Protein AF-A0A6J0EA33-F1 (afdb_monomer)

Mean predicted aligned error: 10.46 Å

Structure (mmCIF, N/CA/C/O backbone):
data_AF-A0A6J0EA33-F1
#
_entry.id   AF-A0A6J0EA33-F1
#
loop_
_atom_site.group_PDB
_atom_site.id
_atom_site.type_symbol
_atom_site.label_atom_id
_atom_site.label_alt_id
_atom_site.label_comp_id
_atom_site.label_asym_id
_atom_site.label_entity_id
_atom_site.label_seq_id
_atom_site.pdbx_PDB_ins_code
_atom_site.Cartn_x
_atom_site.Cartn_y
_atom_site.Cartn_z
_atom_site.occupancy
_atom_site.B_iso_or_equiv
_atom_site.auth_seq_id
_atom_site.auth_comp_id
_atom_site.auth_asym_id
_atom_site.auth_atom_id
_atom_site.pdbx_PDB_model_num
ATOM 1 N N . MET A 1 1 ? 14.854 16.565 -45.795 1.00 48.47 1 MET A N 1
ATOM 2 C CA . MET A 1 1 ? 14.004 16.667 -44.591 1.00 48.47 1 MET A CA 1
ATOM 3 C C . MET A 1 1 ? 13.886 15.258 -44.038 1.00 48.47 1 MET A C 1
ATOM 5 O O . MET A 1 1 ? 13.339 14.420 -44.733 1.00 48.47 1 MET A O 1
ATOM 9 N N . SER A 1 2 ? 14.519 14.947 -42.905 1.00 68.25 2 SER A N 1
ATOM 10 C CA . SER A 1 2 ? 14.336 13.634 -42.267 1.00 68.25 2 SER A CA 1
ATOM 11 C C . SER A 1 2 ? 12.972 13.655 -41.576 1.00 68.25 2 SER A C 1
ATOM 13 O O . SER A 1 2 ? 12.705 14.601 -40.840 1.00 68.25 2 SER A O 1
ATOM 15 N N . ASP A 1 3 ? 12.115 12.673 -41.858 1.00 82.62 3 ASP A N 1
ATOM 16 C CA . ASP A 1 3 ? 10.647 12.642 -41.691 1.00 82.62 3 ASP A CA 1
ATOM 17 C C . ASP A 1 3 ? 10.051 12.909 -40.283 1.00 82.62 3 ASP A C 1
ATOM 19 O O . ASP A 1 3 ? 8.873 12.646 -40.056 1.00 82.62 3 ASP A O 1
ATOM 23 N N . GLY A 1 4 ? 10.811 13.400 -39.298 1.00 91.19 4 GLY A N 1
ATOM 24 C CA . GLY A 1 4 ? 10.297 13.813 -37.980 1.00 91.19 4 GLY A CA 1
ATOM 25 C C . GLY A 1 4 ? 9.718 12.682 -37.120 1.00 91.19 4 GLY A C 1
ATOM 26 O O . GLY A 1 4 ? 9.199 12.925 -36.032 1.00 91.19 4 GLY A O 1
ATOM 27 N N . ARG A 1 5 ? 9.796 11.433 -37.589 1.00 90.06 5 ARG A N 1
ATOM 28 C CA . ARG A 1 5 ? 9.238 10.274 -36.896 1.00 90.06 5 ARG A CA 1
ATOM 29 C C . ARG A 1 5 ? 10.086 9.944 -35.665 1.00 90.06 5 ARG A C 1
ATOM 31 O O . ARG A 1 5 ? 11.311 9.858 -35.777 1.00 90.06 5 ARG A O 1
ATOM 38 N N . PRO A 1 6 ? 9.463 9.733 -34.494 1.00 91.38 6 PRO A N 1
ATOM 39 C CA . PRO A 1 6 ? 10.199 9.367 -33.296 1.00 91.38 6 PRO A CA 1
ATOM 40 C C . PRO A 1 6 ? 10.848 7.993 -33.473 1.00 91.38 6 PRO A C 1
ATOM 42 O O . PRO A 1 6 ? 10.235 7.054 -33.984 1.00 91.38 6 PRO A O 1
ATOM 45 N N . ALA A 1 7 ? 12.094 7.874 -33.019 1.00 91.25 7 ALA A N 1
ATOM 46 C CA . ALA A 1 7 ? 12.803 6.606 -33.018 1.00 91.25 7 ALA A CA 1
ATOM 47 C C . ALA A 1 7 ? 12.103 5.592 -32.091 1.00 91.25 7 ALA A C 1
ATOM 49 O O . ALA A 1 7 ? 11.574 5.973 -31.038 1.00 91.25 7 ALA A O 1
ATOM 50 N N . PRO A 1 8 ? 12.116 4.295 -32.438 1.00 93.31 8 PRO A N 1
ATOM 51 C CA . PRO A 1 8 ? 11.545 3.270 -31.582 1.00 93.31 8 PRO A CA 1
ATOM 52 C C . PRO A 1 8 ? 12.262 3.221 -30.222 1.00 93.31 8 PRO A C 1
ATOM 54 O O . PRO A 1 8 ? 13.476 3.442 -30.137 1.00 93.31 8 PRO A O 1
ATOM 57 N N . PRO A 1 9 ? 11.535 2.908 -29.135 1.00 94.06 9 PRO A N 1
ATOM 58 C CA . PRO A 1 9 ? 12.111 2.870 -27.801 1.00 94.06 9 PRO A CA 1
ATOM 59 C C . PRO A 1 9 ? 13.145 1.749 -27.670 1.00 94.06 9 PRO A C 1
ATOM 61 O O . PRO A 1 9 ? 12.950 0.615 -28.110 1.00 94.06 9 PRO A O 1
ATOM 64 N N . MET A 1 10 ? 14.247 2.048 -26.985 1.00 97.00 10 MET A N 1
ATOM 65 C CA . MET A 1 10 ? 15.301 1.067 -26.739 1.00 97.00 10 MET A CA 1
ATOM 66 C C . MET A 1 10 ? 14.845 0.002 -25.733 1.00 97.00 10 MET A C 1
ATOM 68 O O . MET A 1 10 ? 14.229 0.319 -24.711 1.00 97.00 10 MET A O 1
ATOM 72 N N . LYS A 1 11 ? 15.271 -1.254 -25.927 1.00 97.31 11 LYS A N 1
ATOM 73 C CA . LYS A 1 11 ? 14.977 -2.378 -25.010 1.00 97.31 11 LYS A CA 1
ATOM 74 C C . LYS A 1 11 ? 15.294 -2.051 -23.540 1.00 97.31 11 LYS A C 1
ATOM 76 O O . LYS A 1 11 ? 14.513 -2.357 -22.642 1.00 97.31 11 LYS A O 1
ATOM 81 N N . GLY A 1 12 ? 16.414 -1.367 -23.284 1.00 98.25 12 GLY A N 1
ATOM 82 C CA . GLY A 1 12 ? 16.807 -0.946 -21.934 1.00 98.25 12 GLY A CA 1
ATOM 83 C C . GLY A 1 12 ? 15.874 0.100 -21.312 1.00 98.25 12 GLY A C 1
ATOM 84 O O . GLY A 1 12 ? 15.649 0.079 -20.102 1.00 98.25 12 GLY A O 1
ATOM 85 N N . GLN A 1 13 ? 15.295 0.989 -22.124 1.00 97.88 13 GLN A N 1
ATOM 86 C CA . GLN A 1 13 ? 14.311 1.967 -21.660 1.00 97.88 13 GLN A CA 1
ATOM 87 C C . GLN A 1 13 ? 13.010 1.270 -21.251 1.00 97.88 13 GLN A C 1
ATOM 89 O O . GLN A 1 13 ? 12.492 1.553 -20.171 1.00 97.88 13 GLN A O 1
ATOM 94 N N . LEU A 1 14 ? 12.531 0.325 -22.068 1.00 98.00 14 LEU A N 1
ATOM 95 C CA . LEU A 1 14 ? 11.346 -0.482 -21.763 1.00 98.00 14 LEU A CA 1
ATOM 96 C C . LEU A 1 14 ? 11.528 -1.268 -20.458 1.00 98.00 14 LEU A C 1
ATOM 98 O O . LEU A 1 14 ? 10.682 -1.186 -19.568 1.00 98.00 14 LEU A O 1
ATOM 102 N N . ARG A 1 15 ? 12.683 -1.930 -20.282 1.00 98.25 15 ARG A N 1
ATOM 103 C CA . ARG A 1 15 ? 13.011 -2.655 -19.042 1.00 98.25 15 ARG A CA 1
ATOM 104 C C . ARG A 1 15 ? 12.971 -1.747 -17.813 1.00 98.25 15 ARG A C 1
ATOM 106 O O . ARG A 1 15 ? 12.355 -2.103 -16.812 1.00 98.25 15 ARG A O 1
ATOM 113 N N . ARG A 1 16 ? 13.599 -0.565 -17.879 1.00 98.38 16 ARG A N 1
ATOM 114 C CA . ARG A 1 16 ? 13.609 0.386 -16.753 1.00 98.38 16 ARG A CA 1
ATOM 115 C C . ARG A 1 16 ? 12.215 0.914 -16.429 1.00 98.38 16 ARG A C 1
ATOM 117 O O . ARG A 1 16 ? 11.907 1.066 -15.252 1.00 98.38 16 ARG A O 1
ATOM 124 N N . LYS A 1 17 ? 11.379 1.186 -17.439 1.00 98.31 17 LYS A N 1
ATOM 125 C CA . LYS A 1 17 ? 9.986 1.606 -17.218 1.00 98.31 17 LYS A CA 1
ATOM 126 C C . LYS A 1 17 ? 9.207 0.529 -16.460 1.00 98.31 17 LYS A C 1
ATOM 128 O O . LYS A 1 17 ? 8.664 0.835 -15.405 1.00 98.31 17 LYS A O 1
ATOM 133 N N . ALA A 1 18 ? 9.267 -0.724 -16.912 1.00 98.31 18 ALA A N 1
ATOM 134 C CA . ALA A 1 18 ? 8.588 -1.838 -16.245 1.00 98.31 18 ALA A CA 1
ATOM 135 C C . ALA A 1 18 ? 9.093 -2.069 -14.806 1.00 98.31 18 ALA A C 1
ATOM 137 O O . ALA A 1 18 ? 8.303 -2.274 -13.887 1.00 98.31 18 ALA A O 1
ATOM 138 N N . GLN A 1 19 ? 10.410 -1.992 -14.580 1.00 98.50 19 GLN A N 1
ATOM 139 C CA . GLN A 1 19 ? 10.991 -2.133 -13.238 1.00 98.50 19 GLN A CA 1
ATOM 140 C C . GLN A 1 19 ? 10.546 -1.014 -12.289 1.00 98.50 19 GLN A C 1
ATOM 142 O O . GLN A 1 19 ?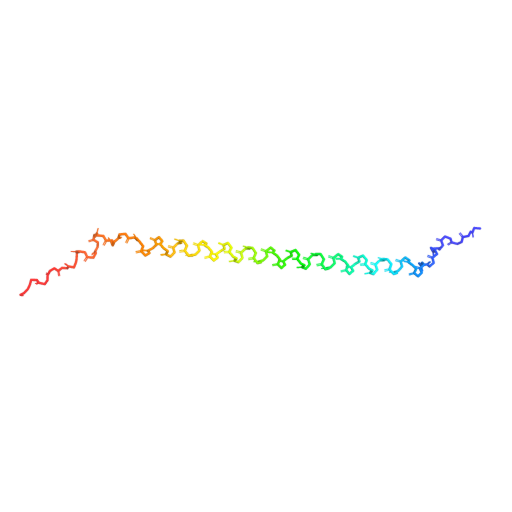 10.185 -1.290 -11.145 1.00 98.50 19 GLN A O 1
ATOM 147 N N . ARG A 1 20 ? 10.542 0.239 -12.762 1.00 98.62 20 ARG A N 1
ATOM 148 C CA . ARG A 1 20 ? 10.079 1.394 -11.977 1.00 98.62 20 ARG A CA 1
ATOM 149 C C . ARG A 1 20 ? 8.598 1.292 -11.650 1.00 98.62 20 ARG A C 1
ATOM 151 O O . ARG A 1 20 ? 8.216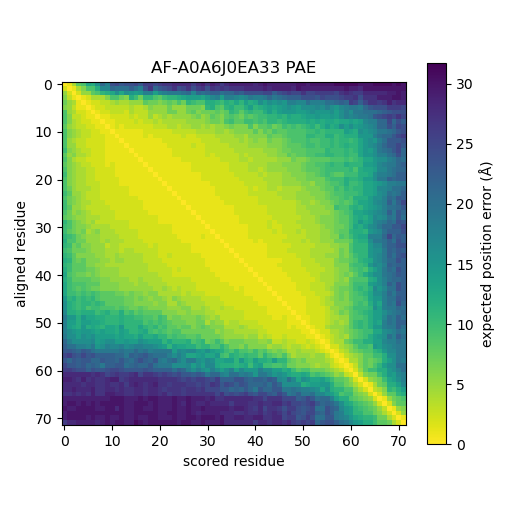 1.558 -10.519 1.00 98.62 20 ARG A O 1
ATOM 158 N N . GLU A 1 21 ? 7.788 0.863 -12.611 1.00 98.56 21 GLU A N 1
ATOM 159 C CA . GLU A 1 21 ? 6.361 0.647 -12.400 1.00 98.56 21 GLU A CA 1
ATOM 160 C C . GLU A 1 21 ? 6.109 -0.435 -11.343 1.00 98.56 21 GLU A C 1
ATOM 162 O O . GLU A 1 21 ? 5.356 -0.211 -10.397 1.00 98.56 21 GLU A O 1
ATOM 167 N N . LYS A 1 22 ? 6.795 -1.582 -11.441 1.00 98.62 22 LYS A N 1
ATOM 168 C CA . LYS A 1 22 ? 6.695 -2.657 -10.443 1.00 98.62 22 LYS A CA 1
ATOM 169 C C . LYS A 1 22 ? 7.097 -2.177 -9.047 1.00 98.62 22 LYS A C 1
ATOM 171 O O . LYS A 1 22 ? 6.431 -2.521 -8.072 1.00 98.62 22 LYS A O 1
ATOM 176 N N . LEU A 1 23 ? 8.167 -1.388 -8.950 1.00 98.56 23 LEU A N 1
ATOM 177 C CA . LEU A 1 23 ? 8.609 -0.814 -7.682 1.00 98.56 23 LEU A CA 1
ATOM 178 C C . LEU A 1 23 ? 7.561 0.146 -7.110 1.00 98.56 23 LEU A C 1
ATOM 180 O O . LEU A 1 23 ? 7.181 -0.012 -5.956 1.00 98.56 23 LEU A O 1
ATOM 184 N N . ALA A 1 24 ? 7.060 1.087 -7.913 1.00 98.62 24 ALA A N 1
ATOM 185 C CA . ALA A 1 24 ? 6.052 2.052 -7.478 1.00 98.62 24 ALA A CA 1
ATOM 186 C C . ALA A 1 24 ? 4.782 1.353 -6.971 1.00 98.62 24 ALA A C 1
ATOM 188 O O . ALA A 1 24 ? 4.305 1.662 -5.882 1.00 98.62 24 ALA A O 1
ATOM 189 N N . ARG A 1 25 ? 4.293 0.345 -7.707 1.00 98.56 25 ARG A N 1
ATOM 190 C CA . ARG A 1 25 ? 3.142 -0.474 -7.289 1.00 98.56 25 ARG A CA 1
ATOM 191 C C . ARG A 1 25 ? 3.388 -1.154 -5.942 1.00 98.56 25 ARG A C 1
ATOM 193 O O . ARG A 1 25 ? 2.509 -1.144 -5.088 1.00 98.56 25 ARG A O 1
ATOM 200 N N . ARG A 1 26 ? 4.585 -1.712 -5.739 1.00 98.56 26 ARG A N 1
ATOM 201 C CA . ARG A 1 26 ? 4.941 -2.387 -4.485 1.00 98.56 26 ARG A CA 1
ATOM 202 C C . ARG A 1 26 ? 5.036 -1.417 -3.310 1.00 98.56 26 ARG A C 1
ATOM 204 O O . ARG A 1 26 ? 4.554 -1.748 -2.237 1.00 98.56 26 ARG A O 1
ATOM 211 N N . VAL A 1 27 ? 5.647 -0.251 -3.509 1.00 98.69 27 VAL A N 1
ATOM 212 C CA . VAL A 1 27 ? 5.756 0.775 -2.461 1.00 98.69 27 VAL A CA 1
ATOM 213 C C . VAL A 1 27 ? 4.366 1.205 -2.006 1.00 98.69 27 VAL A C 1
ATOM 215 O O . VAL A 1 27 ? 4.085 1.154 -0.817 1.00 98.69 27 VAL A O 1
ATOM 218 N N . VAL A 1 28 ? 3.480 1.537 -2.949 1.00 98.56 28 VAL A N 1
ATOM 219 C CA . VAL A 1 28 ? 2.109 1.958 -2.631 1.00 98.56 28 VAL A CA 1
ATOM 220 C C . VAL A 1 28 ? 1.351 0.873 -1.865 1.00 98.56 28 VAL A C 1
ATOM 222 O O . VAL A 1 28 ? 0.744 1.180 -0.844 1.00 98.56 28 VAL A O 1
ATOM 225 N N . LEU A 1 29 ? 1.423 -0.383 -2.318 1.00 98.62 29 LEU A N 1
ATOM 226 C CA . LEU A 1 29 ? 0.766 -1.505 -1.642 1.00 98.62 29 LEU A CA 1
ATOM 227 C C . LEU A 1 29 ? 1.233 -1.643 -0.186 1.00 98.62 29 LEU A C 1
ATOM 229 O O . LEU A 1 29 ? 0.410 -1.674 0.722 1.00 98.62 29 LEU A O 1
ATOM 233 N N . LEU A 1 30 ? 2.549 -1.670 0.042 1.00 98.69 30 LEU A N 1
ATOM 234 C CA . LEU A 1 30 ? 3.107 -1.845 1.385 1.00 98.69 30 LEU A CA 1
ATOM 235 C C . LEU A 1 30 ? 2.766 -0.676 2.315 1.00 98.69 30 LEU A C 1
ATOM 237 O O . LEU A 1 30 ? 2.474 -0.888 3.489 1.00 98.69 30 LEU A O 1
ATOM 241 N N . THR A 1 31 ? 2.782 0.557 1.804 1.00 98.31 31 THR A N 1
ATOM 242 C CA . THR A 1 31 ? 2.379 1.729 2.591 1.00 98.31 31 THR A CA 1
ATOM 243 C C . THR A 1 31 ? 0.910 1.635 3.000 1.00 98.31 31 THR A C 1
ATOM 245 O O . THR A 1 31 ? 0.599 1.840 4.168 1.00 98.31 31 THR A O 1
ATOM 248 N N . GLN A 1 32 ? 0.021 1.247 2.082 1.00 98.62 32 GLN A N 1
ATOM 249 C CA . GLN A 1 32 ? -1.403 1.071 2.387 1.00 98.62 32 GLN A CA 1
ATOM 250 C C . GLN A 1 32 ? -1.642 -0.019 3.437 1.00 98.62 32 GLN A C 1
ATOM 252 O O . GLN A 1 32 ? -2.435 0.183 4.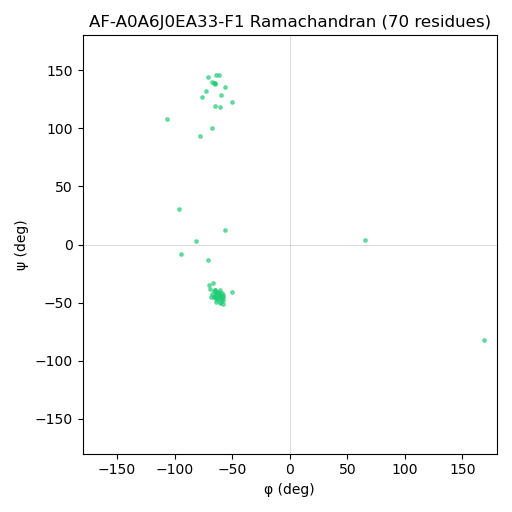355 1.00 98.62 32 GLN A O 1
ATOM 257 N N . GLU A 1 33 ? -0.950 -1.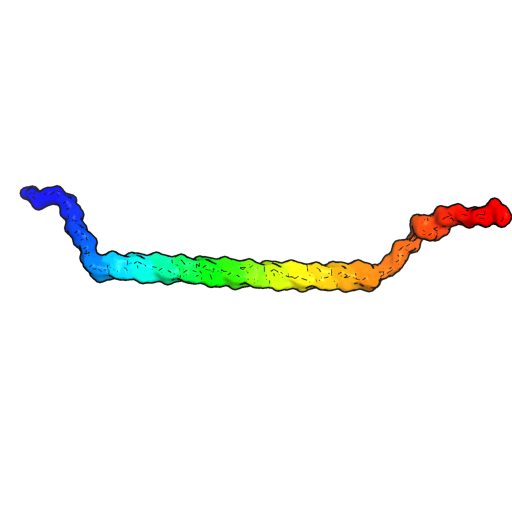155 3.328 1.00 98.50 33 GLU A N 1
ATOM 258 C CA . GLU A 1 33 ? -1.037 -2.241 4.311 1.00 98.50 33 GLU A CA 1
ATOM 259 C C . GLU A 1 33 ? -0.584 -1.780 5.703 1.00 98.50 33 GLU A C 1
ATOM 261 O O . GLU A 1 33 ? -1.252 -2.054 6.703 1.00 98.50 33 GLU A O 1
ATOM 266 N N . MET A 1 34 ? 0.522 -1.035 5.770 1.00 98.62 34 MET A N 1
ATOM 267 C CA . MET A 1 34 ? 1.046 -0.491 7.020 1.00 98.62 34 MET A CA 1
ATOM 268 C C . MET A 1 34 ? 0.082 0.524 7.649 1.00 98.62 34 MET A C 1
ATOM 270 O O . MET A 1 34 ? -0.219 0.425 8.842 1.00 98.62 34 MET A O 1
ATOM 274 N N . ASP A 1 35 ? -0.439 1.461 6.855 1.00 98.56 35 ASP A N 1
ATOM 275 C CA . ASP A 1 35 ? -1.372 2.488 7.324 1.00 98.56 35 ASP A CA 1
ATOM 276 C C . ASP A 1 35 ? -2.682 1.865 7.820 1.00 98.56 35 ASP A C 1
ATOM 278 O O . ASP A 1 35 ? -3.170 2.215 8.898 1.00 98.56 35 ASP A O 1
ATOM 282 N N . ALA A 1 36 ? -3.226 0.892 7.083 1.00 98.38 36 ALA A N 1
ATOM 283 C CA . ALA A 1 36 ? -4.416 0.153 7.495 1.00 98.38 36 ALA A CA 1
ATOM 284 C C . ALA A 1 36 ? -4.180 -0.609 8.810 1.00 98.38 36 ALA A C 1
ATOM 286 O O . ALA A 1 36 ? -5.020 -0.564 9.713 1.00 98.38 36 ALA A O 1
ATOM 287 N N . GLY A 1 37 ? -3.019 -1.258 8.952 1.00 98.25 37 GLY A N 1
ATOM 288 C CA . GLY A 1 37 ? -2.628 -1.948 10.181 1.00 98.25 37 GLY A CA 1
ATOM 289 C C . GLY A 1 37 ? -2.542 -1.006 11.384 1.00 98.25 37 GLY A C 1
ATOM 290 O O . GLY A 1 37 ? -3.089 -1.304 12.451 1.00 98.25 37 GLY A O 1
ATOM 291 N N . LEU A 1 38 ? -1.923 0.164 11.206 1.00 98.56 38 LEU A N 1
ATOM 292 C CA . LEU A 1 38 ? -1.807 1.173 12.258 1.00 98.56 38 LEU A CA 1
ATOM 293 C C . LEU A 1 38 ? -3.176 1.728 12.673 1.00 98.56 38 LEU A C 1
ATOM 295 O O . LEU A 1 38 ? -3.453 1.862 13.868 1.00 98.56 38 LEU A O 1
ATOM 299 N N . GLN A 1 39 ? -4.049 2.021 11.706 1.00 98.25 39 GLN A N 1
ATOM 300 C CA . GLN A 1 39 ? -5.407 2.497 11.981 1.00 98.25 39 GLN A CA 1
ATOM 301 C C . GLN A 1 39 ? -6.232 1.454 12.739 1.00 98.25 39 GLN A C 1
ATOM 303 O O . GLN A 1 39 ? -6.865 1.785 13.745 1.00 98.25 39 GLN A O 1
ATOM 308 N N . ALA A 1 40 ? -6.187 0.191 12.308 1.00 98.19 40 ALA A N 1
ATOM 309 C CA . ALA A 1 40 ? -6.894 -0.900 12.973 1.00 98.19 40 ALA A CA 1
ATOM 310 C C . ALA A 1 40 ? -6.407 -1.097 14.417 1.00 98.19 40 ALA A C 1
ATOM 312 O O . ALA A 1 40 ? -7.218 -1.242 15.337 1.00 98.19 40 ALA A O 1
ATOM 313 N N . TRP A 1 41 ? -5.090 -1.049 14.637 1.00 98.12 41 TRP A N 1
ATOM 314 C CA . TRP A 1 41 ? -4.515 -1.133 15.978 1.00 98.12 41 TRP A CA 1
ATOM 315 C C . TRP A 1 41 ? -4.947 0.043 16.863 1.00 98.12 41 TRP A C 1
ATOM 317 O O . TRP A 1 41 ? -5.402 -0.175 17.989 1.00 98.12 41 TRP A O 1
ATOM 327 N N . LYS A 1 42 ? -4.887 1.276 16.347 1.00 97.94 42 LYS A N 1
ATOM 328 C CA . LYS A 1 42 ? -5.308 2.480 17.078 1.00 97.94 42 LYS A CA 1
ATOM 329 C C . LYS A 1 42 ? -6.784 2.419 17.474 1.00 97.94 42 LYS A C 1
ATOM 331 O O . LYS A 1 42 ? -7.121 2.715 18.618 1.00 97.94 42 LYS A O 1
ATOM 336 N N . LEU A 1 43 ? -7.652 1.982 16.561 1.00 97.94 43 LEU A N 1
ATOM 337 C CA . LEU A 1 43 ? -9.077 1.810 16.840 1.00 97.94 43 LEU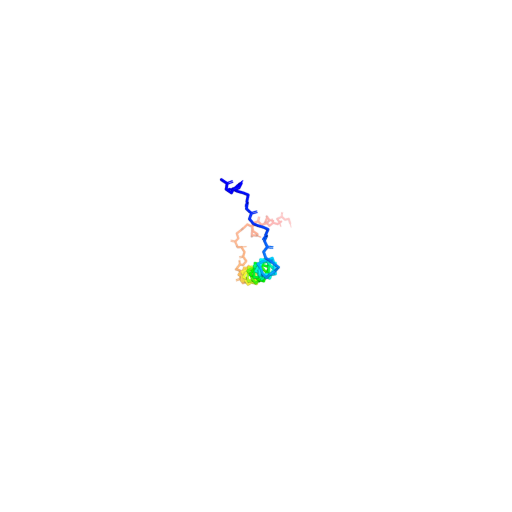 A CA 1
ATOM 338 C C . LEU A 1 43 ? -9.315 0.750 17.921 1.00 97.94 43 LEU A C 1
ATOM 340 O O . LEU A 1 43 ? -10.135 0.948 18.814 1.00 97.94 43 LEU A O 1
ATOM 344 N N . LYS A 1 44 ? -8.579 -0.366 17.871 1.00 97.00 44 LYS A N 1
ATOM 345 C CA . LYS A 1 44 ? -8.670 -1.415 18.894 1.00 97.00 44 LYS A CA 1
ATOM 346 C C . LYS A 1 44 ? -8.263 -0.898 20.275 1.00 97.00 44 LYS A C 1
ATOM 348 O O . LYS A 1 44 ? -8.919 -1.235 21.255 1.00 97.00 44 LYS A O 1
ATOM 353 N N . GLN A 1 45 ? -7.216 -0.076 20.351 1.00 96.75 45 GLN A N 1
ATOM 354 C CA . GLN A 1 45 ? -6.802 0.551 21.609 1.00 96.75 45 GLN A CA 1
ATOM 355 C C . GLN A 1 45 ? -7.869 1.503 22.157 1.00 96.75 45 GLN A C 1
ATOM 357 O O . GLN A 1 45 ? -8.212 1.411 23.331 1.00 96.75 45 GLN A O 1
ATOM 362 N N . GLN A 1 46 ? -8.448 2.356 21.307 1.00 95.81 46 GLN A N 1
ATOM 363 C CA . GLN A 1 46 ? -9.516 3.271 21.726 1.00 95.81 46 GLN A CA 1
ATOM 364 C C . GLN A 1 46 ? -10.750 2.528 22.245 1.00 95.81 46 GLN A C 1
ATOM 366 O O . GLN A 1 46 ? -11.270 2.882 23.299 1.00 95.81 46 GLN A O 1
ATOM 371 N N . LYS A 1 47 ? -11.182 1.468 21.549 1.00 94.94 47 LYS A N 1
ATOM 372 C CA . LYS A 1 47 ? -12.314 0.640 21.993 1.00 94.94 47 LYS A CA 1
ATOM 373 C C . LYS A 1 47 ? -12.061 0.009 23.357 1.00 94.94 47 LYS A C 1
ATOM 375 O O . LYS A 1 47 ? -12.930 0.061 24.217 1.00 94.94 47 LYS A O 1
ATOM 380 N N . LEU A 1 48 ? -10.862 -0.533 23.570 1.00 94.31 48 LEU A N 1
ATOM 381 C CA . LEU A 1 48 ? -10.492 -1.120 24.854 1.00 94.31 48 LEU A CA 1
ATOM 382 C C . LEU A 1 48 ? -10.540 -0.079 25.983 1.00 94.31 48 LEU A C 1
ATOM 384 O O . LEU A 1 48 ? -11.021 -0.371 27.074 1.00 94.31 48 LEU A O 1
ATOM 388 N N . GLU A 1 49 ? -10.054 1.137 25.734 1.00 93.62 49 GLU A N 1
ATOM 389 C CA . GLU A 1 49 ? -10.102 2.221 26.719 1.00 93.62 49 GLU A CA 1
ATOM 390 C C . GLU A 1 49 ? -11.543 2.663 27.025 1.00 93.62 49 GLU A C 1
ATOM 392 O O . GLU A 1 49 ? -11.882 2.918 28.182 1.00 93.62 49 GLU A O 1
ATOM 397 N N . GLU A 1 50 ? -12.403 2.731 26.010 1.00 92.88 50 GLU A N 1
ATOM 398 C CA . GLU A 1 50 ? -13.818 3.069 26.175 1.00 92.88 50 GLU A CA 1
ATOM 399 C C . GLU A 1 50 ? -14.571 1.997 26.974 1.00 92.88 50 GLU A C 1
ATOM 401 O O . GLU A 1 50 ? -15.279 2.331 27.925 1.00 92.88 50 GLU A O 1
ATOM 406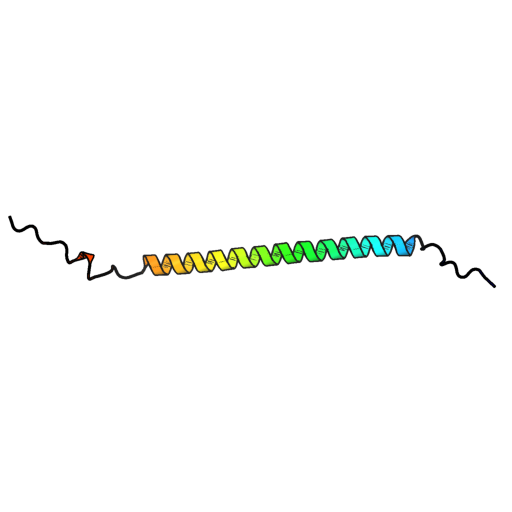 N N . GLU A 1 51 ? -14.350 0.717 26.670 1.00 91.44 51 GLU A N 1
ATOM 407 C CA . GLU A 1 51 ? -14.906 -0.410 27.430 1.00 91.44 51 GLU A CA 1
ATOM 408 C C . GLU A 1 51 ? -14.472 -0.360 28.901 1.00 91.44 51 GLU A C 1
ATOM 410 O O . GLU A 1 51 ? -15.305 -0.478 29.800 1.00 91.44 51 GLU A O 1
ATOM 415 N N . ARG A 1 52 ? -13.186 -0.085 29.168 1.00 89.38 52 ARG A N 1
ATOM 416 C CA . ARG A 1 52 ? -12.673 0.079 30.540 1.00 89.38 52 ARG A CA 1
ATOM 417 C C . ARG A 1 52 ? -13.357 1.235 31.273 1.00 89.38 52 ARG A C 1
ATOM 419 O O . ARG A 1 52 ? -13.623 1.125 32.468 1.00 89.38 52 ARG A O 1
ATOM 426 N N . LYS A 1 53 ? -13.629 2.351 30.588 1.00 89.75 53 LYS A N 1
ATOM 427 C CA . LYS A 1 53 ? -14.332 3.507 31.175 1.00 89.75 53 LYS A CA 1
ATOM 428 C C . LYS A 1 53 ? -15.798 3.197 31.466 1.00 89.75 53 LYS A C 1
ATOM 430 O O . LYS A 1 53 ? -16.297 3.632 32.500 1.00 89.75 53 LYS A O 1
ATOM 435 N N . GLN A 1 54 ? -16.470 2.447 30.592 1.00 85.44 54 GLN A N 1
ATOM 436 C CA . GLN A 1 54 ? -17.846 2.005 30.828 1.00 85.44 54 GLN A CA 1
ATOM 437 C C . GLN A 1 54 ? -17.934 1.028 32.008 1.00 85.44 54 GLN A C 1
ATOM 439 O O . GLN A 1 54 ? -18.793 1.201 32.869 1.00 85.44 54 GLN A O 1
ATOM 444 N N . GLU A 1 55 ? -17.026 0.049 32.083 1.00 84.12 55 GLU A N 1
ATOM 445 C CA . GLU A 1 55 ? -16.969 -0.934 33.175 1.00 84.12 55 GLU A CA 1
ATOM 446 C C . GLU A 1 55 ? -16.695 -0.266 34.532 1.00 84.12 55 GLU A C 1
ATOM 448 O O . GLU A 1 55 ? -17.355 -0.568 35.525 1.00 84.12 55 GLU A O 1
ATOM 453 N N . ASN A 1 56 ? -15.768 0.695 34.566 1.00 84.50 56 ASN A N 1
ATOM 454 C CA . ASN A 1 56 ? -15.405 1.423 35.785 1.00 84.50 56 ASN A CA 1
ATOM 455 C C . ASN A 1 56 ? -16.375 2.569 36.130 1.00 84.50 56 ASN A C 1
ATOM 457 O O . ASN A 1 56 ? -16.146 3.309 37.091 1.00 84.50 56 ASN A O 1
ATOM 461 N N . GLY A 1 57 ? -17.445 2.749 35.353 1.00 83.81 57 GLY A N 1
ATOM 462 C CA . GLY A 1 57 ? -18.451 3.773 35.593 1.00 83.81 57 GLY A CA 1
ATOM 463 C C . GLY A 1 57 ? -19.253 3.506 36.869 1.00 83.81 57 GLY A C 1
ATOM 464 O O . GLY A 1 57 ? -19.650 2.380 37.170 1.00 83.81 57 GLY A O 1
ATOM 465 N N . LEU A 1 58 ? -19.547 4.563 37.630 1.00 79.44 58 LEU A N 1
ATOM 466 C CA . LEU A 1 58 ? -20.470 4.460 38.760 1.00 79.44 58 LEU A CA 1
ATOM 467 C C . LEU A 1 58 ? -21.881 4.128 38.256 1.00 79.44 58 LEU A C 1
ATOM 469 O O . LEU A 1 58 ? -22.354 4.698 37.273 1.00 79.44 58 LEU A O 1
ATOM 473 N N . LYS A 1 59 ? -22.585 3.238 38.969 1.00 81.50 59 LYS A N 1
ATOM 474 C CA . LYS A 1 59 ? -23.981 2.902 38.650 1.00 81.50 59 LYS A CA 1
ATOM 475 C C . LYS A 1 59 ? -24.845 4.172 38.642 1.00 81.50 59 LYS A C 1
ATOM 477 O O . LYS A 1 59 ? -24.758 4.953 39.596 1.00 81.50 59 LYS A O 1
ATOM 482 N N . PRO A 1 60 ? -25.727 4.360 37.645 1.00 78.88 60 PRO A N 1
ATOM 483 C CA . PRO A 1 60 ? -26.601 5.523 37.598 1.00 78.88 60 PRO A CA 1
ATOM 484 C C . PRO A 1 60 ? -27.571 5.492 38.786 1.00 78.88 60 PRO A C 1
ATOM 486 O O . PRO A 1 60 ? -28.356 4.557 38.948 1.00 78.88 60 PRO A O 1
ATOM 489 N N . LYS A 1 61 ? -27.514 6.516 39.643 1.00 71.19 61 LYS A N 1
ATOM 490 C CA . LYS A 1 61 ? -28.382 6.648 40.821 1.00 71.19 61 LYS A CA 1
ATOM 491 C C . LYS A 1 61 ? -29.412 7.739 40.555 1.00 71.19 6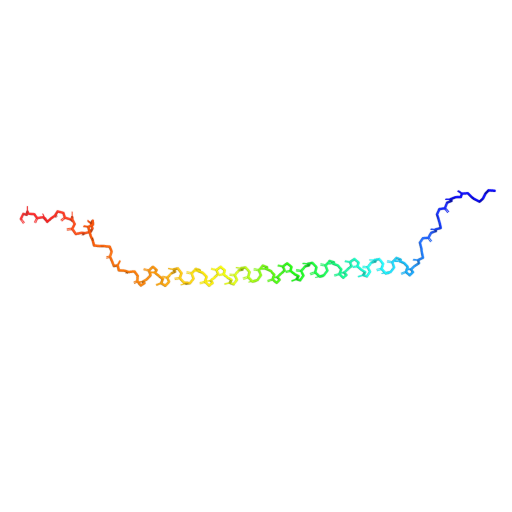1 LYS A C 1
ATOM 493 O O . LYS A 1 61 ? -29.073 8.911 40.489 1.00 71.19 61 LYS A O 1
ATOM 498 N N . GLY A 1 62 ? -30.667 7.349 40.349 1.00 72.94 62 GLY A N 1
ATOM 499 C CA . GLY A 1 62 ? -31.757 8.290 40.085 1.00 72.94 62 GLY A CA 1
ATOM 500 C C . GLY A 1 62 ? -33.024 7.584 39.621 1.00 72.94 62 GLY A C 1
ATOM 501 O O . GLY A 1 62 ? -33.910 7.300 40.419 1.00 72.94 62 GLY A O 1
ATOM 502 N N . ILE A 1 63 ? -33.096 7.250 38.334 1.00 62.75 63 ILE A N 1
ATOM 503 C CA . ILE A 1 63 ? -34.306 6.693 37.705 1.00 62.75 63 ILE A CA 1
ATOM 504 C C . ILE A 1 63 ? -34.589 5.258 38.188 1.00 62.75 63 ILE A C 1
ATOM 506 O O . ILE A 1 63 ? -35.734 4.898 38.430 1.00 62.75 63 ILE A O 1
ATOM 510 N N . SER A 1 64 ? -33.538 4.467 38.438 1.00 59.53 64 SER A N 1
ATOM 511 C CA . SER A 1 64 ? -33.651 3.091 38.953 1.00 59.53 64 SER A CA 1
ATOM 512 C C . SER A 1 64 ? -34.106 2.999 40.417 1.00 59.53 64 SER A C 1
ATOM 514 O O . SER A 1 64 ? -34.440 1.910 40.868 1.00 59.53 64 SER A O 1
ATOM 516 N N . LEU A 1 65 ? -34.091 4.106 41.169 1.00 58.97 65 LEU A N 1
ATOM 517 C CA . LEU A 1 65 ? -34.552 4.155 42.565 1.00 58.97 65 LEU A CA 1
ATOM 518 C C . LEU A 1 65 ? -36.021 4.593 42.682 1.00 58.97 65 LEU A C 1
ATOM 520 O O . LEU A 1 65 ? -36.578 4.535 43.771 1.00 58.97 65 LEU A O 1
ATOM 524 N N . ARG A 1 66 ? -36.649 5.033 41.580 1.00 61.03 66 ARG A N 1
ATOM 525 C CA . ARG A 1 66 ? -38.068 5.422 41.523 1.00 61.03 66 ARG A CA 1
ATOM 526 C C . ARG A 1 66 ? -38.966 4.283 41.021 1.00 61.03 66 ARG A C 1
ATOM 528 O O . ARG A 1 66 ? -39.990 4.552 40.397 1.00 61.03 66 ARG A O 1
ATOM 535 N N . SER A 1 67 ? -38.614 3.019 41.272 1.00 60.94 67 SER A N 1
ATOM 536 C CA . SER A 1 67 ? -39.646 1.981 41.239 1.00 60.94 67 SER A CA 1
ATOM 537 C C . SER A 1 67 ? -40.698 2.354 42.295 1.00 60.94 67 SER A C 1
ATOM 539 O O . SER A 1 67 ? -40.321 2.667 43.428 1.00 60.94 67 SER A O 1
ATOM 541 N N . PRO A 1 68 ? -41.999 2.401 41.957 1.00 63.28 68 PRO A N 1
ATOM 542 C CA . PRO A 1 68 ? -43.024 2.605 42.965 1.00 63.28 68 PRO A CA 1
ATOM 543 C C . PRO A 1 68 ? -42.907 1.441 43.947 1.00 63.28 68 PRO A C 1
ATOM 545 O O . PRO A 1 68 ? -43.018 0.284 43.543 1.00 63.28 68 PRO A O 1
ATOM 548 N N . LEU A 1 69 ? -42.621 1.736 45.215 1.00 63.44 69 LEU A N 1
ATOM 549 C CA . LEU A 1 69 ? -42.772 0.765 46.292 1.00 63.44 69 LEU A CA 1
ATOM 550 C C . LEU A 1 69 ? -44.183 0.167 46.163 1.00 63.44 69 LEU A C 1
ATOM 552 O O . LEU A 1 69 ? -45.143 0.944 46.153 1.00 63.44 69 LEU A O 1
ATOM 556 N N . PRO A 1 70 ? -44.342 -1.162 46.022 1.00 57.25 70 PRO A N 1
ATOM 557 C CA . PRO A 1 70 ? -45.662 -1.757 46.078 1.00 57.25 70 PRO A CA 1
ATOM 558 C C . PRO A 1 70 ? -46.154 -1.587 47.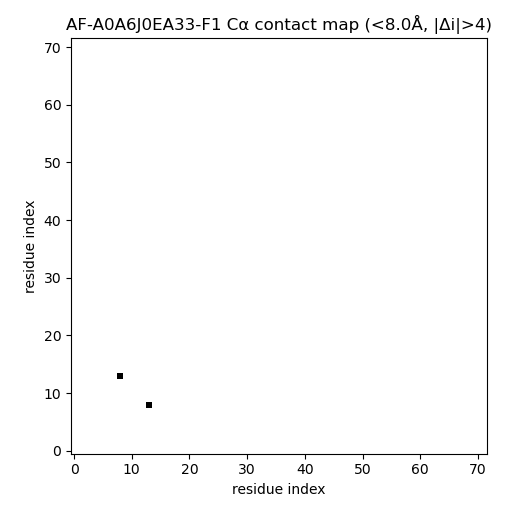517 1.00 57.25 70 PRO A C 1
ATOM 560 O O . PRO A 1 70 ? -45.720 -2.283 48.429 1.00 57.25 70 PRO A O 1
ATOM 563 N N . HIS A 1 71 ? -47.007 -0.590 47.733 1.00 56.31 71 HIS A N 1
ATOM 564 C CA . HIS A 1 71 ? -47.866 -0.534 48.903 1.00 56.31 71 HIS A CA 1
ATOM 565 C C . HIS A 1 71 ? -49.033 -1.484 48.659 1.00 56.31 71 HIS A C 1
ATOM 567 O O . HIS A 1 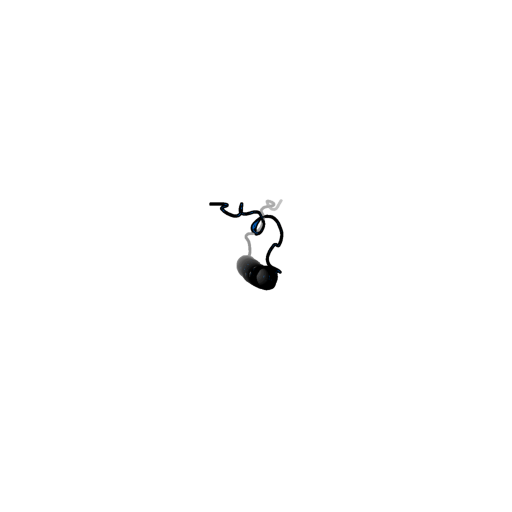71 ? -50.012 -1.064 48.047 1.00 56.31 71 HIS A O 1
ATOM 573 N N . GLN A 1 72 ? -48.912 -2.733 49.117 1.00 54.91 72 GLN A N 1
ATOM 574 C CA . GLN A 1 72 ? -50.031 -3.584 49.540 1.00 54.91 72 GLN A CA 1
ATOM 575 C C . GLN A 1 72 ? -49.568 -4.524 50.648 1.00 54.91 72 GLN A C 1
ATOM 577 O O . GLN A 1 72 ? -48.480 -5.120 50.489 1.00 54.91 72 GLN A O 1
#

Solvent-accessible surface area (backbone atoms only — not comparable to full-atom values): 4540 Å² total; per-residue (Å²): 131,81,87,81,70,81,77,81,84,52,72,69,57,58,52,51,51,54,52,52,51,55,48,52,55,49,52,52,51,54,52,51,54,51,53,51,51,53,51,53,52,52,51,52,51,52,52,52,53,51,51,52,53,59,71,70,46,78,79,83,84,57,77,82,72,64,63,79,76,83,87,124

Secondary structure (DSSP, 8-state):
----PPPPPPHHHHHHHHHHHHHHHHHHHHHHHHHHHHHHHHHHHHHHHHHHHHHTSPPP-SGGG-PPP---

Sequence (72 aa):
MSDGRPAPPMKGQLRRKAQREKLARRVVLLTQEMDAGLQAWKLKQQKLEEERKQENGLKPKGISLRSPLPHQ

pLDDT: mean 88.19, std 14.37, range [48.47, 98.69]

Radius of gyration: 32.73 Å; Cα contacts (8 Å, |Δi|>4): 1; chains: 1; bounding box: 67×20×94 Å

Foldseek 3Di:
DPPPDDDDDDPVVVVVVVVVVVVVVVVVVVVVVVVVVVVVVVVVVVVVVVVVCVVPDDDDPDPVVPPPDPDD